Protein AF-A0A0M3IRV5-F1 (afdb_monomer_lite)

Secondary structure (DSSP, 8-state):
--------TTPEEEEEE-----S-HHHHHHHHHHHHHHHHHTTSTTEEEEEEE--SB-SHHHHTS-HHHHHHHHHTT----PBPHHHHHHHHHHHHHS-PPTTEEEETTEEEEPPHHHH-HHHHHHHHHHHHHHHHHHHHHHHT-

Foldseek 3Di:
DDPPPDLDPQAAEAEEEAACPDPDPVSNVVSLLLLLLQLQQCVDPRYHYAYAHQYQAPDPVCVPPDPVNVVVCVVVVVPPPRDYPVLSVVLRVCRRPDDDDPQWHHYRPDTDHHDVCSNDNVNSVVSVVVVVVVVVVVVVVVVVD

InterPro domains:
  IPR036291 NAD(P)-binding domain superfamily [SSF51735] (13-113)

pLDDT: mean 74.55, std 16.39, range [26.67, 93.56]

Organism: Ascaris lumbricoides (NCBI:txid6252)

Radius of gyration: 17.68 Å; chains: 1; bounding box: 48×39×41 Å

Structure (mmCIF, N/CA/C/O backbone):
data_AF-A0A0M3IRV5-F1
#
_entry.id   AF-A0A0M3IRV5-F1
#
loop_
_atom_site.group_PDB
_atom_site.id
_atom_site.type_symbol
_atom_site.label_atom_id
_atom_site.label_alt_id
_atom_site.label_comp_id
_atom_site.label_asym_id
_atom_site.label_entity_id
_atom_site.label_seq_id
_atom_site.pdbx_PDB_ins_code
_atom_site.Cartn_x
_atom_site.Cartn_y
_atom_site.Cartn_z
_atom_site.occupancy
_atom_site.B_iso_or_equiv
_atom_site.auth_seq_id
_atom_site.auth_comp_id
_atom_site.auth_asym_id
_atom_site.auth_atom_id
_atom_site.pdbx_PDB_model_num
ATOM 1 N N . MET A 1 1 ? 14.314 -12.166 16.006 1.00 30.12 1 MET A N 1
ATOM 2 C CA . MET A 1 1 ? 12.968 -12.765 16.115 1.00 30.12 1 MET A CA 1
ATOM 3 C C . MET A 1 1 ? 12.357 -12.836 14.727 1.00 30.12 1 MET A C 1
ATOM 5 O O . MET A 1 1 ? 12.043 -11.804 14.148 1.00 30.12 1 MET A O 1
ATOM 9 N N . LEU A 1 2 ? 12.300 -14.042 14.167 1.00 26.67 2 LEU A N 1
ATOM 10 C CA . LEU A 1 2 ? 11.660 -14.340 12.890 1.00 26.67 2 LEU A CA 1
ATOM 11 C C . LEU A 1 2 ? 10.150 -14.399 13.134 1.00 26.67 2 LEU A C 1
ATOM 13 O O . LEU A 1 2 ? 9.695 -15.258 13.883 1.00 26.67 2 LEU A O 1
ATOM 17 N N . LEU A 1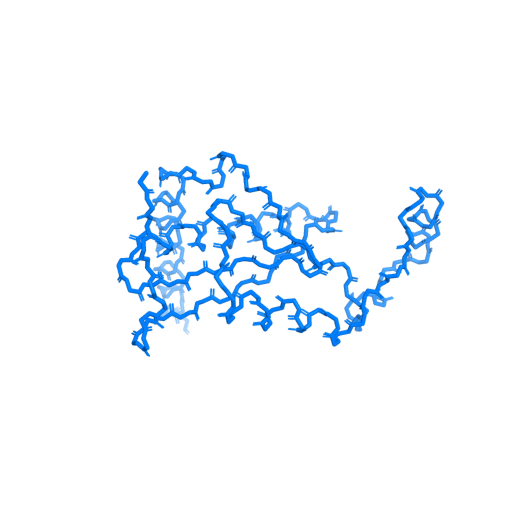 3 ? 9.378 -13.483 12.548 1.00 34.69 3 LEU A N 1
ATOM 18 C CA . LEU A 1 3 ? 7.933 -13.677 12.459 1.00 34.69 3 LEU A CA 1
ATOM 19 C C . LEU A 1 3 ? 7.683 -14.699 11.356 1.00 34.69 3 LEU A C 1
ATOM 21 O O . LEU A 1 3 ? 7.656 -14.391 10.159 1.00 34.69 3 LEU A O 1
ATOM 25 N N . ASP A 1 4 ? 7.568 -15.942 11.798 1.00 39.56 4 ASP A N 1
ATOM 26 C CA . ASP A 1 4 ? 7.104 -17.071 11.018 1.00 39.56 4 ASP A CA 1
ATOM 27 C C . ASP A 1 4 ? 5.587 -16.959 10.832 1.00 39.56 4 ASP A C 1
ATOM 29 O O . ASP A 1 4 ? 4.792 -17.667 11.433 1.00 39.56 4 ASP A O 1
ATOM 33 N N . ASN A 1 5 ? 5.165 -15.975 10.040 1.00 41.03 5 ASN A N 1
ATOM 34 C CA . ASN A 1 5 ? 3.794 -15.904 9.564 1.00 41.03 5 ASN A CA 1
ATOM 35 C C . ASN A 1 5 ? 3.776 -16.573 8.198 1.00 41.03 5 ASN A C 1
ATOM 37 O O . ASN A 1 5 ? 3.889 -15.914 7.159 1.00 41.03 5 ASN A O 1
ATOM 41 N N . GLY A 1 6 ? 3.694 -17.906 8.223 1.00 40.09 6 GLY A N 1
ATOM 42 C CA . GLY A 1 6 ? 3.169 -18.660 7.097 1.00 40.09 6 GLY A CA 1
ATOM 43 C C . GLY A 1 6 ? 1.895 -17.974 6.614 1.00 40.09 6 GLY A C 1
ATOM 44 O O . GLY A 1 6 ? 1.092 -17.500 7.422 1.00 40.09 6 GLY A O 1
ATOM 45 N N . VAL A 1 7 ? 1.762 -17.836 5.297 1.00 44.78 7 VAL A N 1
ATOM 46 C CA . VAL A 1 7 ? 0.553 -17.310 4.666 1.00 44.78 7 VAL A CA 1
ATOM 47 C C . VAL A 1 7 ? -0.591 -18.211 5.123 1.00 44.78 7 VAL A C 1
ATOM 49 O O . VAL A 1 7 ? -0.734 -19.332 4.647 1.00 44.78 7 VAL A O 1
ATOM 52 N N . SER A 1 8 ? -1.339 -17.765 6.134 1.00 40.62 8 SER A N 1
ATOM 53 C CA . SER A 1 8 ? -2.510 -18.489 6.604 1.00 40.62 8 SER A CA 1
ATOM 54 C C . SER A 1 8 ? -3.487 -18.550 5.431 1.00 40.62 8 SER A C 1
ATOM 56 O O . SER A 1 8 ? -3.804 -17.488 4.886 1.00 40.62 8 SER A O 1
ATOM 58 N N . PRO A 1 9 ? -3.989 -19.735 5.044 1.00 46.06 9 PRO A N 1
ATOM 59 C CA . PRO A 1 9 ? -4.952 -19.865 3.950 1.00 46.06 9 PRO A CA 1
ATOM 60 C C . PRO A 1 9 ? -6.270 -19.109 4.218 1.00 46.06 9 PRO A C 1
ATOM 62 O O . PRO A 1 9 ? -7.054 -18.913 3.299 1.00 46.06 9 PRO A O 1
ATOM 65 N N . ASN A 1 10 ? -6.473 -18.621 5.451 1.00 44.69 10 ASN A N 1
ATOM 66 C CA . ASN A 1 10 ? -7.634 -17.838 5.886 1.00 44.69 10 ASN A CA 1
ATOM 67 C C . ASN A 1 10 ? -7.313 -16.348 6.149 1.00 44.69 10 ASN A C 1
ATOM 69 O O . ASN A 1 10 ? -8.100 -15.657 6.796 1.00 44.69 10 ASN A O 1
ATOM 73 N N . GLY A 1 11 ? -6.140 -15.854 5.737 1.00 52.81 11 GLY A N 1
ATOM 74 C CA . GLY A 1 11 ? -5.724 -14.468 5.969 1.00 52.81 11 GLY A CA 1
ATOM 75 C C . GLY A 1 11 ? -6.176 -13.507 4.866 1.00 52.81 11 GLY A C 1
ATOM 76 O O . GLY A 1 11 ? -6.063 -13.813 3.681 1.00 52.81 11 GLY A O 1
ATOM 77 N N . VAL A 1 12 ? -6.649 -12.313 5.233 1.00 65.19 12 VAL A N 1
ATOM 78 C CA . VAL A 1 12 ? -7.032 -11.284 4.249 1.00 65.19 12 VAL A CA 1
ATOM 79 C C . VAL A 1 12 ? -5.766 -10.656 3.672 1.00 65.19 12 VAL A C 1
ATOM 81 O O . VAL A 1 12 ? -4.991 -10.051 4.416 1.00 65.19 12 VAL A O 1
ATOM 84 N N . THR A 1 13 ? -5.569 -10.774 2.353 1.00 69.19 13 THR A N 1
ATOM 85 C CA . THR A 1 13 ? -4.488 -10.074 1.644 1.00 69.19 13 THR A CA 1
ATOM 86 C C . THR A 1 13 ? -5.011 -8.792 0.999 1.00 69.19 13 THR A C 1
ATOM 88 O O . THR A 1 13 ? -5.870 -8.842 0.125 1.00 69.19 13 THR A O 1
ATOM 91 N N . ILE A 1 14 ? -4.492 -7.639 1.419 1.00 71.62 14 ILE A N 1
ATOM 92 C CA . ILE A 1 14 ? -4.877 -6.316 0.910 1.00 71.62 14 ILE A CA 1
ATOM 93 C C . ILE A 1 14 ? -3.715 -5.762 0.097 1.00 71.62 14 ILE A C 1
ATOM 95 O O . ILE A 1 14 ? -2.655 -5.492 0.651 1.00 71.62 14 ILE A O 1
ATOM 99 N N . VAL A 1 15 ? -3.899 -5.568 -1.206 1.00 64.62 15 VAL A N 1
ATOM 100 C CA . VAL A 1 15 ? -2.860 -5.004 -2.077 1.00 64.62 15 VAL A CA 1
ATOM 101 C C . VAL A 1 15 ? -3.190 -3.559 -2.406 1.00 64.62 15 VAL A C 1
ATOM 103 O O . VAL A 1 15 ? -4.298 -3.253 -2.841 1.00 64.62 15 VAL A O 1
ATOM 106 N N . THR A 1 16 ? -2.227 -2.660 -2.219 1.00 66.25 16 THR A N 1
ATOM 107 C CA . THR A 1 16 ? -2.426 -1.233 -2.463 1.00 66.25 16 THR A CA 1
ATOM 108 C C . THR A 1 16 ? -1.437 -0.673 -3.476 1.00 66.25 16 THR A C 1
ATOM 110 O O . THR A 1 16 ? -0.232 -0.849 -3.328 1.00 66.25 16 THR A O 1
ATOM 113 N N . LEU A 1 17 ? -1.942 0.058 -4.473 1.00 56.88 17 LEU A N 1
ATOM 114 C CA . LEU A 1 17 ? -1.143 0.670 -5.538 1.00 56.88 17 LEU A CA 1
ATOM 115 C C . LEU A 1 17 ? -0.744 2.115 -5.211 1.00 56.88 17 LEU A C 1
ATOM 117 O O . LEU A 1 17 ? -1.600 3.003 -5.085 1.00 56.88 17 LEU A O 1
ATOM 121 N N . THR A 1 18 ? 0.556 2.390 -5.163 1.00 59.91 18 THR A N 1
ATOM 122 C CA . THR A 1 18 ? 1.118 3.687 -4.773 1.00 59.91 18 THR A CA 1
ATOM 123 C C . THR A 1 18 ? 2.118 4.200 -5.793 1.00 59.91 18 THR A C 1
ATOM 125 O O . THR A 1 18 ? 3.275 3.846 -5.725 1.00 59.91 18 THR A O 1
ATOM 128 N N . SER A 1 19 ? 1.703 5.072 -6.715 1.00 54.72 19 SER A N 1
ATOM 129 C CA . SER A 1 19 ? 2.647 5.767 -7.603 1.00 54.72 19 SER A CA 1
ATOM 130 C C . SER A 1 19 ? 3.114 7.080 -6.968 1.00 54.72 19 SER A C 1
ATOM 132 O O . SER A 1 19 ? 2.300 7.973 -6.716 1.00 54.72 19 SER A O 1
ATOM 134 N N . ILE A 1 20 ? 4.415 7.213 -6.702 1.00 51.78 20 ILE A N 1
ATOM 135 C CA . ILE A 1 20 ? 4.998 8.412 -6.062 1.00 51.78 20 ILE A CA 1
ATOM 136 C C . ILE A 1 20 ? 5.337 9.516 -7.092 1.00 51.78 20 ILE A C 1
ATOM 138 O O . ILE A 1 20 ? 5.611 10.655 -6.730 1.00 51.78 20 ILE A O 1
ATOM 142 N N . LE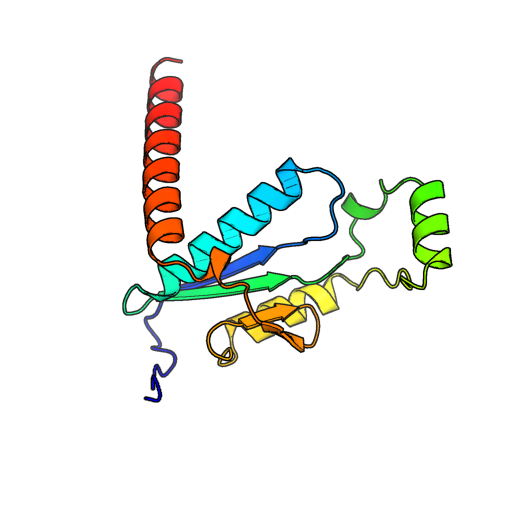U A 1 21 ? 5.233 9.235 -8.396 1.00 46.00 21 LEU A N 1
ATOM 143 C CA . LEU A 1 21 ? 5.708 10.113 -9.481 1.00 46.00 21 LEU A CA 1
ATOM 144 C C . LEU A 1 21 ? 4.786 11.293 -9.854 1.00 46.00 21 LEU A C 1
ATOM 146 O O . LEU A 1 21 ? 4.967 11.907 -10.905 1.00 46.00 21 LEU A O 1
ATOM 150 N N . SER A 1 22 ? 3.808 11.652 -9.022 1.00 50.12 22 SER A N 1
ATOM 151 C CA . SER A 1 22 ? 2.934 12.794 -9.316 1.00 50.12 22 SER A CA 1
ATOM 152 C C . SER A 1 22 ? 3.467 14.081 -8.699 1.00 50.12 22 SER A C 1
ATOM 154 O O . SER A 1 22 ? 3.662 14.163 -7.490 1.00 50.12 22 SER A O 1
ATOM 156 N N . SER A 1 23 ? 3.616 15.126 -9.517 1.00 51.19 23 SER A N 1
ATOM 157 C CA . SER A 1 23 ? 3.941 16.487 -9.064 1.00 51.19 23 SER A CA 1
ATOM 158 C C . SER A 1 23 ? 2.794 17.165 -8.301 1.00 51.19 23 SER A C 1
ATOM 160 O O . SER A 1 23 ? 2.942 18.301 -7.852 1.00 51.19 23 SER A O 1
ATOM 162 N N . LYS A 1 24 ? 1.634 16.505 -8.167 1.00 60.47 24 LYS A N 1
ATOM 163 C CA . LYS A 1 24 ? 0.486 17.014 -7.412 1.00 60.47 24 LYS A CA 1
ATOM 164 C C . LYS A 1 24 ? 0.588 16.559 -5.958 1.00 60.47 24 LYS A C 1
ATOM 166 O O . LYS A 1 24 ? 0.501 15.366 -5.665 1.00 60.47 24 LYS A O 1
ATOM 171 N N . GLN A 1 25 ? 0.729 17.524 -5.052 1.00 63.88 25 GLN A N 1
ATOM 172 C CA . GLN A 1 25 ? 0.912 17.307 -3.613 1.00 63.88 25 GLN A CA 1
ATOM 173 C C . GLN A 1 25 ? -0.161 16.389 -3.000 1.00 63.88 25 GLN A C 1
ATOM 175 O O . GLN A 1 25 ? 0.157 15.526 -2.182 1.00 63.88 25 GLN A O 1
ATOM 180 N N . ASP A 1 26 ? -1.412 16.500 -3.449 1.00 66.25 26 ASP A N 1
ATOM 181 C CA . ASP A 1 26 ? -2.515 15.674 -2.940 1.00 66.25 26 ASP A CA 1
ATOM 182 C C . ASP A 1 26 ? -2.450 14.223 -3.424 1.00 66.25 26 ASP A C 1
ATOM 184 O O . ASP A 1 26 ? -2.771 13.297 -2.676 1.00 66.25 26 ASP A O 1
ATOM 188 N N . HIS A 1 27 ? -1.936 13.991 -4.636 1.00 66.31 27 HIS A N 1
ATOM 189 C CA . HIS A 1 27 ? -1.698 12.635 -5.118 1.00 66.31 27 HIS A CA 1
ATOM 190 C C . HIS A 1 27 ? -0.631 11.948 -4.261 1.00 66.31 27 HIS A C 1
ATOM 192 O O . HIS A 1 27 ? -0.853 10.832 -3.794 1.00 66.31 27 HIS A O 1
ATOM 198 N N . PHE A 1 28 ? 0.480 12.634 -3.969 1.00 71.38 28 PHE A N 1
ATOM 199 C CA . PHE A 1 28 ? 1.515 12.118 -3.069 1.00 71.38 28 PHE A CA 1
ATOM 200 C C . PHE A 1 28 ? 0.957 11.793 -1.672 1.00 71.38 28 PHE A C 1
ATOM 202 O O . PHE A 1 28 ? 1.174 10.692 -1.164 1.00 71.38 28 PHE A O 1
ATOM 209 N N . ARG A 1 29 ? 0.174 12.707 -1.079 1.00 78.19 29 ARG A N 1
ATOM 210 C CA . ARG A 1 29 ? -0.454 12.510 0.242 1.00 78.19 29 ARG A CA 1
ATOM 211 C C . ARG A 1 29 ? -1.378 11.293 0.274 1.00 78.19 29 ARG A C 1
ATOM 213 O O . ARG A 1 29 ? -1.290 10.500 1.208 1.00 78.19 29 ARG A O 1
ATOM 220 N N . SER A 1 30 ? -2.213 11.108 -0.751 1.00 78.56 30 SER A N 1
ATOM 221 C CA . SER A 1 30 ? -3.116 9.950 -0.825 1.00 78.56 30 SER A CA 1
ATOM 222 C C . SER A 1 30 ? -2.354 8.618 -0.877 1.00 78.56 30 SER A C 1
ATOM 224 O O . SER A 1 30 ? -2.702 7.676 -0.168 1.00 78.56 30 SER A O 1
ATOM 226 N N . LYS A 1 31 ? -1.258 8.542 -1.648 1.00 82.31 31 LYS A N 1
ATOM 227 C CA . LYS A 1 31 ? -0.433 7.327 -1.751 1.00 82.31 31 LYS A CA 1
ATOM 228 C C . LYS A 1 31 ? 0.369 7.051 -0.478 1.00 82.31 31 LYS A C 1
ATOM 230 O O . LYS A 1 31 ? 0.512 5.892 -0.080 1.00 82.31 31 LYS A O 1
ATOM 235 N N . LEU A 1 32 ? 0.842 8.103 0.188 1.00 84.12 32 LEU A N 1
ATOM 236 C CA . LEU A 1 32 ? 1.479 8.003 1.499 1.00 84.12 32 LEU A CA 1
ATOM 237 C C . LEU A 1 32 ? 0.506 7.438 2.545 1.00 84.12 32 LEU A C 1
ATOM 239 O O . LEU A 1 32 ? 0.846 6.469 3.223 1.00 84.12 32 LEU A O 1
ATOM 243 N N . ALA A 1 33 ? -0.713 7.983 2.621 1.00 87.06 33 ALA A N 1
ATOM 244 C CA . ALA A 1 33 ? -1.753 7.514 3.538 1.00 87.06 33 ALA A CA 1
ATOM 245 C C . ALA A 1 33 ? -2.101 6.037 3.303 1.00 87.06 33 ALA A C 1
ATOM 247 O O . ALA A 1 33 ? -2.155 5.254 4.246 1.00 87.06 33 ALA A O 1
ATOM 248 N N . ILE A 1 34 ? -2.245 5.626 2.042 1.00 87.44 34 ILE A N 1
ATOM 249 C CA . ILE A 1 34 ? -2.493 4.226 1.674 1.00 87.44 34 ILE A CA 1
ATOM 250 C C . ILE A 1 34 ? -1.356 3.306 2.153 1.00 87.44 34 ILE A C 1
ATOM 252 O O . ILE A 1 34 ? -1.615 2.252 2.733 1.00 87.44 34 ILE A O 1
ATOM 256 N N . THR A 1 35 ? -0.096 3.713 1.970 1.00 87.88 35 THR A N 1
ATOM 257 C CA . THR A 1 35 ? 1.059 2.916 2.425 1.00 87.88 35 THR A CA 1
ATOM 258 C C . THR A 1 35 ? 1.088 2.793 3.949 1.00 87.88 35 THR A C 1
ATOM 260 O O . THR A 1 35 ? 1.343 1.714 4.485 1.00 87.88 35 THR A O 1
ATOM 263 N N . MET A 1 36 ? 0.805 3.888 4.659 1.00 89.50 36 MET A N 1
ATOM 264 C CA . MET A 1 36 ? 0.708 3.901 6.121 1.00 89.50 36 MET A CA 1
ATOM 265 C C . MET A 1 36 ? -0.425 3.007 6.625 1.00 89.50 36 MET A C 1
ATOM 267 O O . MET A 1 36 ? -0.231 2.260 7.582 1.00 89.50 36 MET A O 1
ATOM 271 N N . LEU A 1 37 ? -1.579 3.033 5.954 1.00 89.19 37 LEU A N 1
ATOM 272 C CA . LEU A 1 37 ? -2.705 2.160 6.263 1.00 89.19 37 LEU A CA 1
ATOM 273 C C . LEU A 1 37 ? -2.334 0.686 6.065 1.00 89.19 37 LEU A C 1
ATOM 275 O O . LEU A 1 37 ? -2.597 -0.122 6.950 1.00 89.19 37 LEU A O 1
ATOM 279 N N . ALA A 1 38 ? -1.656 0.333 4.970 1.00 88.38 38 ALA A N 1
ATOM 280 C CA . ALA A 1 38 ? -1.168 -1.030 4.760 1.00 88.38 38 ALA A CA 1
ATOM 281 C C . ALA A 1 38 ? -0.203 -1.470 5.881 1.00 88.38 38 ALA A C 1
ATOM 283 O O . ALA A 1 38 ? -0.317 -2.569 6.422 1.00 88.38 38 ALA A O 1
ATOM 284 N N . CYS A 1 39 ? 0.711 -0.594 6.307 1.00 87.81 39 CYS A N 1
ATOM 285 C CA . CYS A 1 39 ? 1.607 -0.885 7.431 1.00 87.81 39 CYS A CA 1
ATOM 286 C C . CYS A 1 39 ? 0.852 -1.079 8.749 1.00 87.81 39 CYS A C 1
ATOM 288 O O . CYS A 1 39 ? 1.233 -1.925 9.558 1.00 87.81 39 CYS A O 1
ATOM 290 N N . HIS A 1 40 ? -0.213 -0.309 8.965 1.00 89.12 40 HIS A N 1
ATOM 291 C CA . HIS A 1 40 ? -1.063 -0.426 10.143 1.00 89.12 40 HIS A CA 1
ATOM 292 C C . HIS A 1 40 ? -1.857 -1.737 10.153 1.00 89.12 40 HIS A C 1
ATOM 294 O O . HIS A 1 40 ? -1.830 -2.459 11.147 1.00 89.12 40 HIS A O 1
ATOM 300 N N . LEU A 1 41 ? -2.475 -2.096 9.025 1.00 87.94 41 LEU A N 1
ATOM 301 C CA . LEU A 1 41 ? -3.251 -3.330 8.864 1.00 87.94 41 LEU A CA 1
ATOM 302 C C . LEU A 1 41 ? -2.398 -4.591 9.037 1.00 87.94 41 LEU A C 1
ATOM 304 O O . LEU A 1 41 ? -2.864 -5.555 9.632 1.00 87.94 41 LEU A O 1
ATOM 308 N N . ASN A 1 42 ? -1.130 -4.567 8.616 1.00 87.25 42 ASN A N 1
ATOM 309 C CA . ASN A 1 42 ? -0.177 -5.663 8.847 1.00 87.25 42 ASN A CA 1
ATOM 310 C C . ASN A 1 42 ? 0.077 -5.996 10.323 1.00 87.25 42 ASN A C 1
ATOM 312 O O . ASN A 1 42 ? 0.671 -7.031 10.623 1.00 87.25 42 ASN A O 1
ATOM 316 N N . ARG A 1 43 ? -0.311 -5.119 11.256 1.00 85.88 43 ARG A N 1
ATOM 317 C CA . ARG A 1 43 ? -0.207 -5.399 12.694 1.00 85.88 43 ARG A CA 1
ATOM 318 C C . ARG A 1 43 ? -1.378 -6.226 13.216 1.00 85.88 43 ARG A C 1
ATOM 320 O O . ARG A 1 43 ? -1.291 -6.764 14.316 1.00 85.88 43 ARG A O 1
ATOM 327 N N . ILE A 1 44 ? -2.465 -6.323 12.453 1.00 87.00 44 ILE A N 1
ATOM 328 C CA . ILE A 1 44 ? -3.646 -7.095 12.823 1.00 87.00 44 ILE A CA 1
ATOM 329 C C . ILE A 1 44 ? -3.367 -8.569 12.525 1.00 87.00 44 ILE A C 1
ATOM 331 O O . ILE A 1 44 ? -3.016 -8.946 11.406 1.00 87.00 44 ILE A O 1
ATOM 335 N N . LYS A 1 45 ? -3.530 -9.425 13.538 1.00 83.81 45 LYS A N 1
ATOM 336 C CA . LYS A 1 45 ? -3.330 -10.871 13.394 1.00 83.81 45 LYS A CA 1
ATOM 337 C C . LYS A 1 45 ? -4.247 -11.421 12.295 1.00 83.81 45 LYS A C 1
ATOM 339 O O . LYS A 1 45 ? -5.452 -11.208 12.331 1.00 83.81 45 LYS A O 1
ATOM 344 N N . GLY A 1 46 ? -3.668 -12.159 11.348 1.00 82.50 46 GLY A N 1
ATOM 345 C CA . GLY A 1 46 ? -4.404 -12.746 10.223 1.00 82.50 46 GLY A CA 1
ATOM 346 C C . GLY A 1 46 ? -4.638 -11.797 9.042 1.00 82.50 46 GLY A C 1
ATOM 347 O O . GLY A 1 46 ? -5.240 -12.215 8.058 1.00 82.50 46 GLY A O 1
ATOM 348 N N . VAL A 1 47 ? -4.144 -10.556 9.095 1.00 85.00 47 VAL A N 1
ATOM 349 C CA . VAL A 1 47 ? -4.185 -9.621 7.965 1.00 85.00 47 VAL A CA 1
ATOM 350 C C . VAL A 1 47 ? -2.788 -9.454 7.388 1.00 85.00 47 VAL A C 1
ATOM 352 O O . VAL A 1 47 ? -1.809 -9.269 8.111 1.00 85.00 47 VAL A O 1
ATOM 355 N N . ARG A 1 48 ? -2.708 -9.486 6.060 1.00 86.38 48 ARG A N 1
ATOM 356 C CA . ARG A 1 48 ? -1.509 -9.157 5.303 1.00 86.38 48 ARG A CA 1
ATOM 357 C C . ARG A 1 48 ? -1.842 -8.040 4.326 1.00 86.38 48 ARG A C 1
ATOM 359 O O . ARG A 1 48 ? -2.526 -8.253 3.339 1.00 86.38 48 ARG A O 1
AT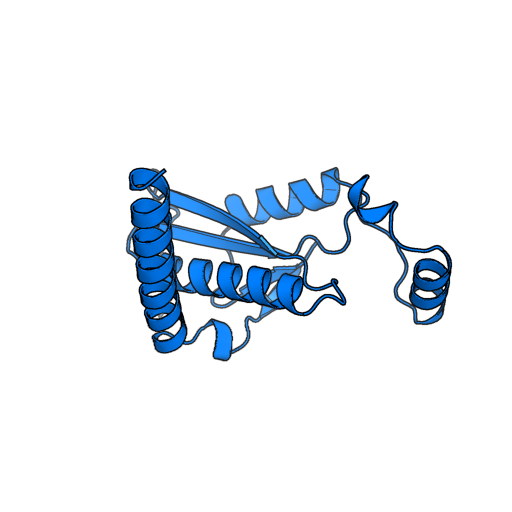OM 366 N N . ALA A 1 49 ? -1.330 -6.848 4.554 1.00 87.19 49 ALA A N 1
ATOM 367 C CA . ALA A 1 49 ? -1.450 -5.740 3.624 1.00 87.19 49 ALA A CA 1
ATOM 368 C C . ALA A 1 49 ? -0.103 -5.453 2.947 1.00 87.19 49 ALA A C 1
ATOM 370 O O . ALA A 1 49 ? 0.936 -5.362 3.590 1.00 87.19 49 ALA A O 1
ATOM 371 N N . VAL A 1 50 ? -0.086 -5.303 1.632 1.00 86.50 50 VAL A N 1
ATOM 372 C CA . VAL A 1 50 ? 1.131 -5.071 0.851 1.00 86.50 50 VAL A CA 1
ATOM 373 C C . VAL A 1 50 ? 0.964 -3.820 0.006 1.00 86.50 50 VAL A C 1
ATOM 375 O O . VAL A 1 50 ? -0.070 -3.610 -0.622 1.00 86.50 50 VAL A O 1
ATOM 378 N N . SER A 1 51 ? 1.994 -2.976 0.001 1.00 86.31 51 SER A N 1
ATOM 379 C CA . SER A 1 51 ? 2.035 -1.779 -0.834 1.00 86.31 51 SER A CA 1
ATOM 380 C C . SER A 1 51 ? 2.968 -1.987 -2.020 1.00 86.31 51 SER A C 1
ATOM 382 O O . SER A 1 51 ? 4.079 -2.510 -1.869 1.00 86.31 51 SER A O 1
ATOM 384 N N . VAL A 1 52 ? 2.496 -1.577 -3.194 1.00 87.69 52 VAL A N 1
ATOM 385 C CA . VAL A 1 52 ? 3.157 -1.747 -4.483 1.00 87.69 52 VAL A CA 1
ATOM 386 C C . VAL A 1 52 ? 3.208 -0.399 -5.187 1.00 87.69 52 VAL A C 1
ATOM 388 O O . VAL A 1 52 ? 2.177 0.160 -5.554 1.00 87.69 52 VAL A O 1
ATOM 391 N N . ASP A 1 53 ? 4.412 0.106 -5.424 1.00 86.50 53 ASP A N 1
ATOM 392 C CA . ASP A 1 53 ? 4.677 1.140 -6.415 1.00 86.50 53 ASP A CA 1
ATOM 393 C C . ASP A 1 53 ? 5.080 0.456 -7.724 1.00 86.50 53 ASP A C 1
ATOM 395 O O . ASP A 1 53 ? 6.215 -0.010 -7.838 1.00 86.50 53 ASP A O 1
ATOM 399 N N . PRO A 1 54 ? 4.180 0.336 -8.715 1.00 77.88 54 PRO A N 1
ATOM 400 C CA . PRO A 1 54 ? 4.544 -0.250 -10.000 1.00 77.88 54 PRO A CA 1
ATOM 401 C C . PRO A 1 54 ? 5.478 0.668 -10.807 1.00 77.88 54 PRO A C 1
ATOM 403 O O . PRO A 1 54 ? 6.078 0.222 -11.775 1.00 77.88 54 PRO A O 1
ATOM 406 N N . GLY A 1 55 ? 5.643 1.938 -10.428 1.00 74.12 55 GLY A N 1
ATOM 407 C CA . GLY A 1 55 ? 6.323 2.945 -11.234 1.00 74.12 55 GLY A CA 1
ATOM 408 C C . GLY A 1 55 ? 5.373 3.662 -12.197 1.00 74.12 55 GLY A C 1
ATOM 409 O O . GLY A 1 55 ? 4.156 3.707 -11.999 1.00 74.12 55 GLY A O 1
ATOM 410 N N . ALA A 1 56 ? 5.932 4.293 -13.230 1.00 73.75 56 ALA A N 1
ATOM 411 C CA . ALA A 1 56 ? 5.147 4.991 -14.246 1.00 73.75 56 ALA A CA 1
ATOM 412 C C . ALA A 1 56 ? 4.646 3.991 -15.296 1.00 73.75 56 ALA A C 1
ATOM 414 O O . ALA A 1 56 ? 5.430 3.520 -16.113 1.00 73.75 56 ALA A O 1
ATOM 415 N N . VAL A 1 57 ? 3.354 3.669 -15.265 1.00 72.25 57 VAL A N 1
ATOM 416 C CA . VAL A 1 57 ? 2.731 2.675 -16.155 1.00 72.25 57 VAL A CA 1
ATOM 417 C C . VAL A 1 57 ? 2.164 3.347 -17.400 1.00 72.25 57 VAL A C 1
ATOM 419 O O . VAL A 1 57 ? 1.480 4.364 -17.284 1.00 72.25 57 VAL A O 1
ATOM 422 N N . ASN A 1 58 ? 2.403 2.766 -18.576 1.00 66.00 58 ASN A N 1
ATOM 423 C CA . ASN A 1 58 ? 1.837 3.209 -19.844 1.00 66.00 58 ASN A CA 1
ATOM 424 C C . ASN A 1 58 ? 0.334 2.919 -19.867 1.00 66.00 58 ASN A C 1
ATOM 426 O O . ASN A 1 58 ? -0.112 1.839 -20.241 1.00 66.00 58 ASN A O 1
ATOM 430 N N . THR A 1 59 ? -0.442 3.887 -19.403 1.00 62.91 59 THR A N 1
ATOM 431 C CA . THR A 1 59 ? -1.907 3.849 -19.399 1.00 62.91 59 THR A CA 1
ATOM 432 C C . THR A 1 59 ? -2.437 5.092 -20.098 1.00 62.91 59 THR A C 1
ATOM 434 O O . THR A 1 59 ? -1.742 6.110 -20.170 1.00 62.91 59 THR A O 1
ATOM 437 N N . SER A 1 60 ? -3.692 5.071 -20.539 1.00 58.69 60 SER A N 1
ATOM 438 C CA . SER A 1 60 ? -4.373 6.244 -21.111 1.00 58.69 60 SER A CA 1
ATOM 439 C C . SER A 1 60 ? -4.365 7.456 -20.156 1.00 58.69 60 SER A C 1
ATOM 441 O O . SER A 1 60 ? -4.374 8.605 -20.587 1.00 58.69 60 SER A O 1
ATOM 443 N N . MET A 1 61 ? -4.221 7.232 -18.841 1.00 57.19 61 MET A N 1
ATOM 444 C CA . MET A 1 61 ? -4.011 8.293 -17.843 1.00 57.19 61 MET A CA 1
ATOM 445 C C . MET A 1 61 ? -2.631 8.972 -17.913 1.00 57.19 61 MET A C 1
ATOM 447 O O . MET A 1 61 ? -2.471 10.094 -17.437 1.00 57.19 61 MET A O 1
ATOM 451 N N . THR A 1 62 ? -1.619 8.313 -18.478 1.00 54.16 62 THR A N 1
ATOM 452 C CA . THR A 1 62 ? -0.278 8.889 -18.699 1.00 54.16 62 THR A CA 1
ATOM 453 C C . THR A 1 62 ? -0.128 9.557 -20.065 1.00 54.16 62 THR A C 1
ATOM 455 O O . THR A 1 62 ? 0.802 10.343 -20.270 1.00 54.16 62 THR A O 1
ATOM 458 N N . GLU A 1 63 ? -1.071 9.339 -20.985 1.00 54.47 63 GLU A N 1
ATOM 459 C CA . GLU A 1 63 ? -1.100 10.025 -22.282 1.00 54.47 63 GLU A CA 1
ATOM 460 C C . GLU A 1 63 ? -1.334 11.535 -22.137 1.00 54.47 63 GLU A C 1
ATOM 462 O O . GLU A 1 63 ? -0.839 12.319 -22.948 1.00 54.47 63 GLU A O 1
ATOM 467 N N . THR A 1 64 ? -1.965 11.973 -21.046 1.00 53.94 64 THR A N 1
ATOM 468 C CA . THR A 1 64 ? -2.177 13.393 -20.716 1.00 53.94 64 THR A CA 1
ATOM 469 C C . THR A 1 64 ? -0.926 14.105 -20.188 1.00 53.94 64 THR A C 1
ATOM 471 O O . THR A 1 64 ? -0.955 15.318 -19.963 1.00 53.94 64 THR A O 1
ATOM 474 N N . ILE A 1 65 ? 0.206 13.407 -20.016 1.00 57.94 65 ILE A N 1
ATOM 475 C CA . ILE A 1 65 ? 1.474 14.054 -19.655 1.00 57.94 65 ILE A CA 1
ATOM 476 C C . ILE A 1 65 ? 1.935 14.926 -20.825 1.00 57.94 65 ILE A C 1
ATOM 478 O O . ILE A 1 65 ? 2.283 14.418 -21.898 1.00 57.94 65 ILE A O 1
ATOM 482 N N . ALA A 1 66 ? 1.987 16.238 -20.579 1.00 59.12 66 ALA A N 1
ATOM 483 C CA . ALA A 1 66 ? 2.364 17.245 -21.561 1.00 59.12 66 ALA A CA 1
ATOM 484 C C . ALA A 1 66 ? 3.698 16.897 -22.267 1.00 59.12 66 ALA A C 1
ATOM 486 O O . ALA A 1 66 ? 4.672 16.522 -21.601 1.00 59.12 66 ALA A O 1
ATOM 487 N N . PRO A 1 67 ? 3.809 17.089 -23.598 1.00 63.34 67 PRO A N 1
ATOM 488 C CA . PRO A 1 67 ? 5.002 16.730 -24.374 1.00 63.34 67 PRO A CA 1
ATOM 489 C C . PRO A 1 67 ? 6.308 17.342 -23.842 1.00 63.34 67 PRO A C 1
ATOM 491 O O . PRO A 1 67 ? 7.364 16.706 -23.875 1.00 63.34 67 PRO A O 1
ATOM 494 N N . ARG A 1 68 ? 6.240 18.565 -23.292 1.00 61.75 68 ARG A N 1
ATOM 495 C CA . ARG A 1 68 ? 7.388 19.255 -22.673 1.00 61.75 68 ARG A CA 1
ATOM 496 C C . ARG A 1 68 ? 7.921 18.515 -21.445 1.00 61.75 68 ARG A C 1
ATOM 498 O O . ARG A 1 68 ? 9.135 18.398 -21.294 1.00 61.75 68 ARG A O 1
ATOM 505 N N . VAL A 1 69 ? 7.031 17.967 -20.618 1.00 61.75 69 VAL A N 1
ATOM 506 C CA . VAL A 1 69 ? 7.395 17.195 -19.422 1.00 61.75 69 VAL A CA 1
ATOM 507 C C . VAL A 1 69 ? 8.030 15.869 -19.832 1.00 61.75 69 VAL A C 1
ATOM 509 O O . VAL A 1 69 ? 9.088 15.525 -19.315 1.00 61.75 69 VAL A O 1
ATOM 512 N N . ARG A 1 70 ? 7.490 15.179 -20.849 1.00 62.59 70 ARG A N 1
ATOM 513 C CA . ARG A 1 70 ? 8.124 13.961 -21.398 1.00 62.59 70 ARG A CA 1
ATOM 514 C C . ARG A 1 70 ? 9.545 14.224 -21.905 1.00 62.59 70 ARG A C 1
ATOM 516 O O . ARG A 1 70 ? 10.444 13.427 -21.649 1.00 62.59 70 ARG A O 1
ATOM 523 N N . LYS A 1 71 ? 9.765 15.344 -22.605 1.00 63.31 71 LYS A N 1
ATOM 524 C CA . LYS A 1 71 ? 11.090 15.733 -23.119 1.00 63.31 71 LYS A CA 1
ATOM 525 C C . LYS A 1 71 ? 12.075 16.054 -21.990 1.00 63.31 71 LYS A C 1
ATOM 527 O O . LYS A 1 71 ? 13.241 15.679 -22.090 1.00 63.31 71 LYS A O 1
ATOM 532 N N . LEU A 1 72 ? 11.611 16.713 -20.925 1.00 63.00 72 LEU A N 1
ATOM 533 C CA . LEU A 1 72 ? 12.428 17.009 -19.747 1.00 63.00 72 LEU A CA 1
ATOM 534 C C . LEU A 1 72 ? 12.813 15.728 -18.996 1.00 63.00 72 LEU A C 1
ATOM 536 O O 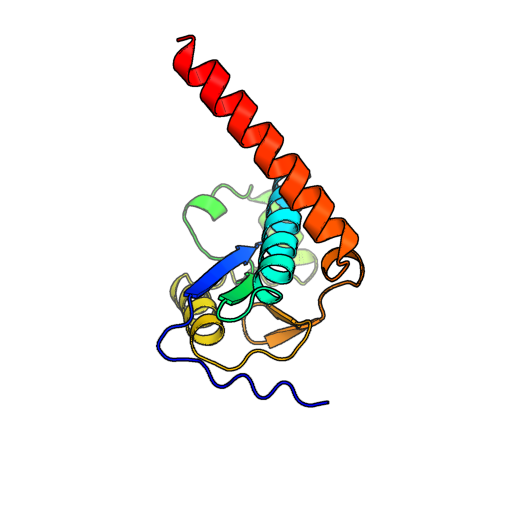. LEU A 1 72 ? 13.993 15.537 -18.725 1.00 63.00 72 LEU A O 1
ATOM 540 N N . LEU A 1 73 ? 11.854 14.826 -18.756 1.00 59.59 73 LEU A N 1
ATOM 541 C CA . LEU A 1 73 ? 12.087 13.527 -18.109 1.00 59.59 73 LEU A CA 1
ATOM 542 C C . LEU A 1 73 ? 13.124 12.692 -18.874 1.00 59.59 73 LEU A C 1
ATOM 544 O O . LEU A 1 73 ? 14.081 12.202 -18.278 1.00 59.59 73 LEU A O 1
ATOM 548 N N . ARG A 1 74 ? 13.013 12.634 -20.210 1.00 62.28 74 ARG A N 1
ATOM 549 C CA . ARG A 1 74 ? 14.016 11.976 -21.066 1.00 62.28 74 ARG A CA 1
ATOM 550 C C . ARG A 1 74 ? 15.408 12.604 -20.949 1.00 62.28 74 ARG A C 1
ATOM 552 O O . ARG A 1 74 ? 16.394 11.875 -20.972 1.00 62.28 74 ARG A O 1
ATOM 559 N N . LYS A 1 75 ? 15.498 13.935 -20.831 1.00 63.88 75 LYS A N 1
ATOM 560 C CA . LYS A 1 75 ? 16.775 14.661 -20.710 1.00 63.88 75 LYS A CA 1
ATOM 561 C C . LYS A 1 75 ? 17.496 14.402 -19.386 1.00 63.88 75 LYS A C 1
ATOM 563 O O . LYS A 1 75 ? 18.718 14.357 -19.387 1.00 63.88 75 LYS A O 1
ATOM 568 N N . ILE A 1 76 ? 16.770 14.217 -18.285 1.00 58.34 76 ILE A N 1
ATOM 569 C CA . ILE A 1 76 ? 17.359 13.982 -16.952 1.00 58.34 76 ILE A CA 1
ATOM 570 C C . ILE A 1 76 ? 17.652 12.500 -16.667 1.00 58.34 76 ILE A C 1
ATOM 572 O O . ILE A 1 76 ? 17.768 12.098 -15.515 1.00 58.34 76 ILE A O 1
ATOM 576 N N . GLY A 1 77 ? 17.743 11.662 -17.705 1.00 48.44 77 GLY A N 1
ATOM 577 C CA . GLY A 1 77 ? 18.084 10.244 -17.559 1.00 48.44 77 GLY A CA 1
ATOM 578 C C . GLY A 1 77 ? 16.969 9.380 -16.963 1.00 48.44 77 GLY A C 1
ATOM 579 O O . GLY A 1 77 ? 17.150 8.170 -16.821 1.00 48.44 77 GLY A O 1
ATOM 580 N N . ILE A 1 78 ? 15.792 9.955 -16.687 1.00 53.97 78 ILE A N 1
ATOM 581 C CA . ILE A 1 78 ? 14.574 9.190 -16.429 1.00 53.97 78 ILE A CA 1
ATOM 582 C C . ILE A 1 78 ? 14.134 8.659 -17.791 1.00 53.97 78 ILE A C 1
ATOM 584 O O . ILE A 1 78 ? 13.331 9.274 -18.499 1.00 53.97 78 ILE A O 1
ATOM 588 N N . LYS A 1 79 ? 14.735 7.534 -18.208 1.00 50.00 79 LYS A N 1
ATOM 589 C CA . LYS A 1 79 ? 14.269 6.768 -19.363 1.00 50.00 79 LYS A CA 1
ATOM 590 C C . LYS A 1 79 ? 12.771 6.578 -19.167 1.00 50.00 79 LYS A C 1
ATOM 592 O O . LYS A 1 79 ? 12.337 5.873 -18.266 1.00 50.00 79 LYS A O 1
ATOM 597 N N . SER A 1 80 ? 11.988 7.248 -20.003 1.00 52.28 80 SER A N 1
ATOM 598 C CA . SER A 1 80 ? 10.546 7.085 -20.088 1.00 52.28 80 SER A CA 1
ATOM 599 C C . SER A 1 80 ? 10.226 5.721 -20.707 1.00 52.28 80 SER A C 1
ATOM 601 O O . SER A 1 80 ? 9.570 5.666 -21.746 1.00 52.28 80 SER A O 1
ATOM 603 N N . SER A 1 81 ? 10.720 4.623 -20.141 1.00 54.53 81 SER A N 1
ATOM 604 C CA . SER A 1 81 ? 10.021 3.358 -20.291 1.00 54.53 81 SER A CA 1
ATOM 605 C C . SER A 1 81 ? 8.881 3.449 -19.295 1.00 54.53 81 SER A C 1
ATOM 607 O O . SER A 1 81 ? 9.014 3.045 -18.141 1.00 54.53 81 SER A O 1
ATOM 609 N N . LEU A 1 82 ? 7.797 4.103 -19.723 1.00 62.97 82 LEU A N 1
ATOM 610 C CA . LEU A 1 82 ? 6.512 3.787 -19.132 1.00 62.97 82 LEU A CA 1
ATOM 611 C C . LEU A 1 82 ? 6.422 2.260 -19.192 1.00 62.97 82 LEU A C 1
ATOM 613 O O . LEU A 1 82 ? 6.545 1.701 -20.282 1.00 62.97 82 LEU A O 1
ATOM 617 N N . ILE A 1 83 ? 6.358 1.603 -18.040 1.00 71.75 83 ILE A N 1
ATOM 618 C CA . ILE A 1 83 ? 6.279 0.147 -18.020 1.00 71.75 83 ILE A CA 1
ATOM 619 C C . ILE A 1 83 ? 4.923 -0.257 -18.583 1.00 71.75 83 ILE A C 1
ATOM 621 O O . ILE A 1 83 ? 3.941 0.472 -18.420 1.00 71.75 83 ILE A O 1
ATOM 625 N N . ASN A 1 84 ? 4.848 -1.387 -19.271 1.00 77.19 84 ASN A N 1
ATOM 626 C CA . ASN A 1 84 ? 3.559 -1.836 -19.783 1.00 77.19 84 ASN A CA 1
ATOM 627 C C . ASN A 1 84 ? 2.654 -2.265 -18.619 1.00 77.19 84 ASN A C 1
ATOM 629 O O . ASN A 1 84 ? 3.130 -2.602 -17.533 1.00 77.19 84 ASN A O 1
ATOM 633 N N . ALA A 1 85 ? 1.338 -2.237 -18.843 1.00 80.94 85 ALA A N 1
ATOM 634 C CA . ALA A 1 85 ? 0.359 -2.623 -17.828 1.00 80.94 85 ALA A CA 1
ATOM 635 C C . ALA A 1 85 ? 0.608 -4.042 -17.288 1.00 80.94 85 ALA A C 1
ATOM 637 O O . ALA A 1 85 ? 0.456 -4.264 -16.090 1.00 80.94 85 ALA A O 1
ATOM 638 N N . ASP A 1 86 ? 1.082 -4.954 -18.139 1.00 83.06 86 ASP A N 1
ATOM 639 C CA . ASP A 1 86 ? 1.418 -6.327 -17.758 1.00 83.06 86 ASP A CA 1
ATOM 640 C C . ASP A 1 86 ? 2.557 -6.381 -16.732 1.00 83.06 86 ASP A C 1
ATOM 642 O O . ASP A 1 86 ? 2.440 -7.062 -15.719 1.00 83.06 86 ASP A O 1
ATOM 646 N N . GLU A 1 87 ? 3.623 -5.594 -16.923 1.00 83.00 87 GLU A N 1
ATOM 647 C CA . GLU A 1 87 ? 4.737 -5.523 -15.963 1.00 83.00 87 GLU A CA 1
ATOM 648 C C . GLU A 1 87 ? 4.284 -4.931 -14.616 1.00 83.00 87 GLU A C 1
ATOM 650 O O . GLU A 1 87 ? 4.754 -5.327 -13.546 1.00 83.00 87 GLU A O 1
ATOM 655 N N . ALA A 1 88 ? 3.348 -3.977 -14.650 1.00 83.62 88 ALA A N 1
ATOM 656 C CA . ALA A 1 88 ? 2.760 -3.404 -13.444 1.00 83.62 88 ALA A CA 1
ATOM 657 C C . ALA A 1 88 ? 1.876 -4.422 -12.708 1.00 83.62 88 ALA A C 1
ATOM 659 O O . ALA A 1 88 ? 1.940 -4.521 -11.481 1.00 83.62 88 ALA A O 1
ATOM 660 N N . ALA A 1 89 ? 1.071 -5.184 -13.452 1.00 85.81 89 ALA A N 1
ATOM 661 C CA . ALA A 1 89 ? 0.218 -6.238 -12.918 1.00 85.81 89 ALA A CA 1
ATOM 662 C C . ALA A 1 89 ? 1.051 -7.381 -12.322 1.00 85.81 89 ALA A C 1
ATOM 664 O O . ALA A 1 89 ? 0.756 -7.848 -11.224 1.00 85.81 89 ALA A O 1
ATOM 665 N N . GLU A 1 90 ? 2.142 -7.771 -12.978 1.00 88.50 90 GLU A N 1
ATOM 666 C CA . GLU A 1 90 ? 3.073 -8.773 -12.464 1.00 88.50 90 GLU A CA 1
ATOM 667 C C . GLU A 1 90 ? 3.643 -8.358 -11.098 1.00 88.50 90 GLU A C 1
ATOM 669 O O . GLU A 1 90 ? 3.647 -9.152 -10.157 1.00 88.50 90 GLU A O 1
ATOM 674 N N . ALA A 1 91 ? 4.040 -7.091 -10.930 1.00 87.19 91 ALA A N 1
ATOM 675 C CA . ALA A 1 91 ? 4.525 -6.591 -9.641 1.00 87.19 91 ALA A CA 1
ATOM 676 C C . ALA A 1 91 ? 3.472 -6.701 -8.520 1.00 87.19 91 ALA A C 1
ATOM 678 O O . ALA A 1 91 ? 3.826 -6.979 -7.371 1.00 87.19 91 ALA A O 1
ATOM 679 N N . VAL A 1 92 ? 2.190 -6.511 -8.849 1.00 87.38 92 VAL A N 1
ATOM 680 C CA . VAL A 1 92 ? 1.058 -6.686 -7.923 1.00 87.38 92 VAL A CA 1
ATOM 681 C C . VAL A 1 92 ? 0.881 -8.155 -7.555 1.00 87.38 92 VAL A C 1
ATOM 683 O O . VAL A 1 92 ? 0.784 -8.473 -6.370 1.00 87.38 92 VAL A O 1
ATOM 686 N N . VAL A 1 93 ? 0.881 -9.048 -8.546 1.00 88.75 93 VAL A N 1
ATOM 687 C CA . VAL A 1 93 ? 0.725 -10.498 -8.348 1.00 88.75 93 VAL A CA 1
ATOM 688 C C . VAL A 1 93 ? 1.863 -11.059 -7.498 1.00 88.75 93 VAL A C 1
ATOM 690 O O . VAL A 1 93 ? 1.609 -11.803 -6.550 1.00 88.75 93 VAL A O 1
ATOM 693 N N . ILE A 1 94 ? 3.102 -10.657 -7.777 1.00 87.56 94 ILE A N 1
ATOM 694 C CA . ILE A 1 94 ? 4.282 -11.024 -6.985 1.00 87.56 94 ILE A CA 1
ATOM 695 C C . ILE A 1 94 ? 4.109 -10.562 -5.537 1.00 87.56 94 ILE A C 1
ATOM 697 O O . ILE A 1 94 ? 4.220 -11.361 -4.610 1.00 87.56 94 ILE A O 1
ATOM 701 N N . ALA A 1 95 ? 3.773 -9.287 -5.325 1.00 86.38 95 ALA A N 1
ATOM 702 C CA . ALA A 1 95 ? 3.601 -8.748 -3.979 1.00 86.38 95 ALA A CA 1
ATOM 703 C C . ALA A 1 95 ? 2.433 -9.391 -3.217 1.00 86.38 95 ALA A C 1
ATOM 705 O O . ALA A 1 95 ? 2.472 -9.433 -1.989 1.00 86.38 95 ALA A O 1
ATOM 706 N N . ALA A 1 96 ? 1.407 -9.885 -3.915 1.00 85.69 96 ALA A N 1
ATOM 707 C CA . ALA A 1 96 ? 0.273 -10.582 -3.317 1.00 85.69 96 ALA A CA 1
ATOM 708 C C . ALA A 1 96 ? 0.620 -12.020 -2.902 1.00 85.69 96 ALA A C 1
ATOM 710 O O . ALA A 1 96 ? 0.193 -12.470 -1.840 1.00 85.69 96 ALA A O 1
ATOM 711 N N . ASN A 1 97 ? 1.417 -12.735 -3.697 1.00 85.38 97 ASN A N 1
ATOM 712 C CA . ASN A 1 97 ? 1.655 -14.168 -3.497 1.00 85.38 97 ASN A CA 1
ATOM 713 C C . ASN A 1 97 ? 2.952 -14.476 -2.739 1.00 85.38 97 ASN A C 1
ATOM 715 O O . ASN A 1 97 ? 2.990 -15.404 -1.936 1.00 85.38 97 ASN A O 1
ATOM 719 N N . GLU A 1 98 ? 4.008 -13.690 -2.932 1.00 85.06 98 GLU A N 1
ATOM 720 C CA . GLU A 1 98 ? 5.323 -13.986 -2.356 1.00 85.06 98 GLU A CA 1
ATOM 721 C C . GLU A 1 98 ? 5.507 -13.399 -0.961 1.00 85.06 98 GLU A C 1
ATOM 723 O O . GLU A 1 98 ? 4.949 -12.356 -0.633 1.00 85.06 98 GLU A O 1
ATOM 728 N N . LYS A 1 99 ? 6.353 -14.014 -0.128 1.00 80.62 99 LYS A N 1
ATOM 729 C CA . LYS A 1 99 ? 6.682 -13.464 1.193 1.00 80.62 99 LYS A CA 1
ATOM 730 C C . LYS A 1 99 ? 7.483 -12.165 1.047 1.00 80.62 99 LYS A C 1
ATOM 732 O O . LYS A 1 99 ? 8.652 -12.175 0.672 1.00 80.62 99 LYS A O 1
ATOM 737 N N . GLN A 1 100 ? 6.861 -11.042 1.397 1.00 81.44 100 GLN A N 1
ATOM 738 C CA . GLN A 1 100 ? 7.498 -9.728 1.359 1.00 81.44 100 GLN A CA 1
ATOM 739 C C . GLN A 1 100 ? 8.491 -9.545 2.524 1.00 81.44 100 GLN A C 1
ATOM 741 O O . GLN A 1 100 ? 8.158 -9.869 3.670 1.00 81.44 100 GLN A O 1
ATOM 746 N N . PRO A 1 101 ? 9.690 -8.979 2.283 1.00 85.62 101 PRO A N 1
ATOM 747 C CA . PRO A 1 101 ? 10.611 -8.627 3.357 1.00 85.62 101 PRO A CA 1
ATOM 748 C C . PRO A 1 101 ? 10.012 -7.600 4.331 1.00 85.62 101 PRO A C 1
ATOM 750 O O . PRO A 1 101 ? 9.319 -6.661 3.929 1.00 85.62 101 PRO A O 1
ATOM 753 N N . ILE A 1 102 ? 10.326 -7.743 5.620 1.00 82.62 102 ILE A N 1
ATOM 754 C CA . ILE A 1 102 ? 9.833 -6.857 6.686 1.00 82.62 102 ILE A CA 1
ATOM 755 C C . ILE A 1 102 ? 10.207 -5.398 6.387 1.00 82.62 102 ILE A C 1
ATOM 757 O O . ILE A 1 102 ? 11.333 -5.107 5.984 1.00 82.62 102 ILE A O 1
ATOM 761 N N . ASN A 1 103 ? 9.274 -4.473 6.631 1.00 86.88 103 ASN A N 1
ATOM 762 C CA . ASN A 1 103 ? 9.472 -3.025 6.485 1.00 86.88 103 ASN A CA 1
ATOM 763 C C . ASN A 1 103 ? 9.884 -2.582 5.070 1.00 86.88 103 ASN A C 1
ATOM 765 O O . ASN A 1 103 ? 10.572 -1.572 4.894 1.00 86.88 103 ASN A O 1
ATOM 769 N N . THR A 1 104 ? 9.460 -3.329 4.053 1.00 87.12 104 THR A N 1
ATOM 770 C CA . THR A 1 104 ? 9.661 -2.964 2.649 1.00 87.12 104 THR A CA 1
ATOM 771 C C . THR A 1 104 ? 8.339 -2.718 1.938 1.00 87.12 104 THR A C 1
ATOM 773 O O . THR A 1 104 ? 7.279 -2.987 2.495 1.00 87.12 104 THR A O 1
ATOM 776 N N . TYR A 1 105 ? 8.406 -2.200 0.716 1.00 87.06 105 TYR A N 1
ATOM 777 C CA . TYR A 1 105 ? 7.327 -2.175 -0.269 1.00 87.06 105 TYR A CA 1
ATOM 778 C C . TYR A 1 105 ? 7.873 -2.644 -1.619 1.00 87.06 105 TYR A C 1
ATOM 780 O O . TYR A 1 105 ? 9.085 -2.560 -1.867 1.00 87.06 105 TYR A O 1
ATOM 788 N N . ARG A 1 106 ? 7.001 -3.152 -2.491 1.00 86.94 106 ARG A N 1
ATOM 789 C CA . ARG A 1 106 ? 7.394 -3.532 -3.853 1.00 86.94 106 ARG A CA 1
ATOM 790 C C . ARG A 1 106 ? 7.516 -2.264 -4.700 1.00 86.94 106 ARG A C 1
ATOM 792 O O . ARG A 1 106 ? 6.576 -1.487 -4.762 1.00 86.94 106 ARG A O 1
ATOM 799 N N . ASN A 1 107 ? 8.665 -2.051 -5.329 1.00 84.88 107 ASN A N 1
ATOM 800 C CA . ASN A 1 107 ? 8.972 -0.924 -6.208 1.00 84.88 107 ASN A CA 1
ATOM 801 C C . ASN A 1 107 ? 9.382 -1.473 -7.581 1.00 84.88 107 ASN A C 1
ATOM 803 O O . ASN A 1 107 ? 10.542 -1.851 -7.794 1.00 84.88 107 ASN A O 1
ATOM 807 N N . GLY A 1 108 ? 8.406 -1.604 -8.477 1.00 82.50 108 GLY A N 1
ATOM 808 C CA . GLY A 1 108 ? 8.543 -2.301 -9.750 1.00 82.50 108 GLY A CA 1
ATOM 809 C C . GLY A 1 108 ? 9.089 -3.715 -9.546 1.00 82.50 108 GLY A C 1
ATOM 810 O O . GLY A 1 108 ? 8.443 -4.569 -8.940 1.00 82.50 108 GLY A O 1
ATOM 811 N N . ARG A 1 109 ? 10.320 -3.952 -10.015 1.00 82.75 109 ARG A N 1
ATOM 812 C CA . ARG A 1 109 ? 10.985 -5.268 -9.973 1.00 82.75 109 ARG A CA 1
ATOM 813 C C . ARG A 1 109 ? 11.755 -5.567 -8.677 1.00 82.75 109 ARG A C 1
ATOM 815 O O . ARG A 1 109 ? 12.260 -6.678 -8.521 1.00 82.75 109 ARG A O 1
ATOM 822 N N . LYS A 1 110 ? 11.862 -4.617 -7.742 1.00 88.19 110 LYS A N 1
ATOM 823 C CA . LYS A 1 110 ? 12.642 -4.768 -6.496 1.00 88.19 110 LYS A CA 1
ATOM 824 C C . LYS A 1 110 ? 11.815 -4.457 -5.254 1.00 88.19 110 LYS A C 1
ATOM 826 O O . LYS A 1 110 ? 10.760 -3.845 -5.341 1.00 88.19 110 LYS A O 1
ATOM 831 N N . TYR A 1 111 ? 12.321 -4.827 -4.082 1.00 88.06 111 TYR A N 1
ATOM 832 C CA . TYR A 1 111 ? 11.798 -4.336 -2.807 1.00 88.06 111 TYR A CA 1
ATOM 833 C C . TYR A 1 111 ? 12.611 -3.128 -2.338 1.00 88.06 111 TYR A C 1
ATOM 835 O O . TYR A 1 111 ? 13.828 -3.075 -2.513 1.00 88.06 111 TYR A O 1
ATOM 843 N N . SER A 1 112 ? 11.939 -2.128 -1.777 1.00 88.94 112 SER A N 1
ATOM 844 C CA . SER A 1 112 ? 12.556 -0.910 -1.243 1.00 88.94 112 SER A CA 1
ATOM 845 C C . SER A 1 112 ? 12.137 -0.695 0.207 1.00 88.94 112 SER A C 1
ATOM 847 O O . SER A 1 112 ? 11.040 -1.080 0.599 1.00 88.94 112 SER A O 1
ATOM 849 N N . LYS A 1 113 ? 13.019 -0.111 1.025 1.00 90.38 113 LYS A N 1
ATOM 850 C CA . LYS A 1 113 ? 12.738 0.129 2.448 1.00 90.38 113 LYS A CA 1
ATOM 851 C C . LYS A 1 113 ? 11.695 1.228 2.617 1.00 90.38 113 LYS A C 1
ATOM 853 O O . LYS A 1 113 ? 11.765 2.267 1.960 1.00 90.38 113 LYS A O 1
ATOM 858 N N . LEU A 1 114 ? 10.762 1.002 3.532 1.00 87.94 114 LEU A N 1
ATOM 859 C CA . LEU A 1 114 ? 9.827 2.022 3.986 1.00 87.94 114 LEU A CA 1
ATOM 860 C C . LEU A 1 114 ? 10.537 3.022 4.901 1.00 87.94 114 LEU A C 1
ATOM 862 O O . LEU A 1 114 ? 11.455 2.673 5.643 1.00 87.94 114 LEU A O 1
ATOM 866 N N . TRP A 1 115 ? 10.099 4.276 4.851 1.00 87.31 115 TRP A N 1
ATOM 867 C CA . TRP A 1 115 ? 10.596 5.313 5.751 1.00 87.31 115 TRP A CA 1
ATOM 868 C C . TRP A 1 115 ? 10.029 5.125 7.160 1.00 87.31 115 TRP A C 1
ATOM 870 O O . TRP A 1 115 ? 8.890 4.686 7.326 1.00 87.31 115 TRP A O 1
ATOM 880 N N . SER A 1 116 ? 10.794 5.515 8.183 1.00 87.19 116 SER A N 1
ATOM 881 C CA . SER A 1 116 ? 10.393 5.400 9.595 1.00 87.19 116 SER A CA 1
ATOM 882 C C . SER A 1 116 ? 9.062 6.095 9.892 1.00 87.19 116 SER A C 1
ATOM 884 O O . SER A 1 116 ? 8.243 5.565 10.637 1.00 87.19 116 SER A O 1
ATOM 886 N N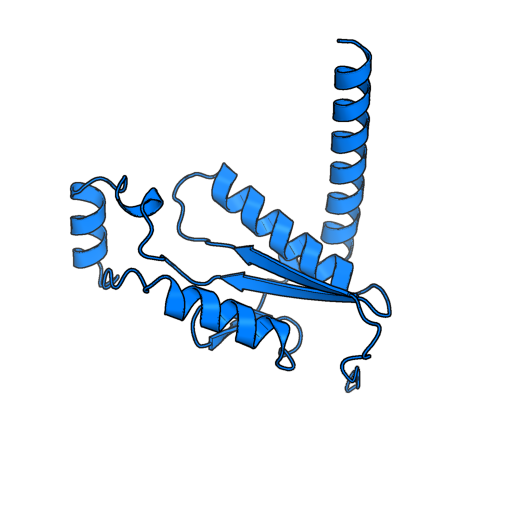 . PHE A 1 117 ? 8.803 7.233 9.240 1.00 86.75 117 PHE A N 1
ATOM 887 C CA . PHE A 1 117 ? 7.528 7.946 9.321 1.00 86.75 117 PHE A CA 1
ATOM 888 C C . PHE A 1 117 ? 6.328 7.068 8.926 1.00 86.75 117 PHE A C 1
ATOM 890 O O . PHE A 1 117 ? 5.285 7.125 9.575 1.00 86.75 117 PHE A O 1
ATOM 897 N N . VAL A 1 118 ? 6.485 6.235 7.892 1.00 86.19 118 VAL A N 1
ATOM 898 C CA . VAL A 1 118 ? 5.436 5.329 7.399 1.00 86.19 118 VAL A CA 1
ATOM 899 C C . VAL A 1 118 ? 5.258 4.128 8.328 1.00 86.19 118 VAL A C 1
ATOM 901 O O . VAL A 1 118 ? 4.146 3.646 8.522 1.00 86.19 118 VAL A O 1
ATOM 904 N N . LEU A 1 119 ? 6.354 3.671 8.935 1.00 87.62 119 LEU A N 1
ATOM 905 C CA . LEU A 1 119 ? 6.376 2.544 9.869 1.00 87.62 119 LEU A CA 1
ATOM 906 C C . LEU A 1 119 ? 5.899 2.908 11.284 1.00 87.62 119 LEU A C 1
ATOM 908 O O . LEU A 1 119 ? 5.679 2.010 12.099 1.00 87.62 119 LEU A O 1
ATOM 912 N N . SER A 1 120 ? 5.739 4.196 11.594 1.00 91.38 120 SER A N 1
ATOM 913 C CA . SER A 1 120 ? 5.319 4.676 12.913 1.00 91.38 120 SER A CA 1
ATOM 914 C C . SER A 1 120 ? 3.958 4.102 13.317 1.00 91.38 120 SER A C 1
ATOM 916 O O . SER A 1 120 ? 2.976 4.173 12.573 1.00 91.38 120 SER A O 1
ATOM 918 N N . ALA A 1 121 ? 3.886 3.523 14.519 1.00 90.06 121 ALA A N 1
ATOM 919 C CA . ALA A 1 121 ? 2.631 3.008 15.060 1.00 90.06 121 ALA A CA 1
ATOM 920 C C . ALA A 1 121 ? 1.629 4.111 15.356 1.00 90.06 121 ALA A C 1
ATOM 922 O O . ALA A 1 121 ? 0.476 4.023 14.933 1.00 90.06 121 ALA A O 1
ATOM 923 N N . GLN A 1 122 ? 2.113 5.184 15.974 1.00 92.06 122 GLN A N 1
ATOM 924 C CA . GLN A 1 122 ? 1.300 6.343 16.289 1.00 92.06 122 GLN A CA 1
ATOM 925 C C . GLN A 1 122 ? 0.695 6.964 15.029 1.00 92.06 122 GLN A C 1
ATOM 927 O O . GLN A 1 122 ? -0.496 7.256 15.004 1.00 92.06 122 GLN A O 1
ATOM 932 N N . ASN A 1 123 ? 1.480 7.100 13.956 1.00 90.12 123 ASN A N 1
ATOM 933 C CA . ASN A 1 123 ? 0.979 7.704 12.723 1.00 90.12 123 ASN A CA 1
ATOM 934 C C . ASN A 1 123 ? -0.117 6.848 12.067 1.00 90.12 123 ASN A C 1
ATOM 936 O O . ASN A 1 123 ? -1.063 7.398 11.511 1.00 90.12 123 ASN A O 1
ATOM 940 N N . GLY A 1 124 ? -0.012 5.516 12.150 1.00 89.50 124 GLY A N 1
ATOM 941 C CA . GLY A 1 124 ? -1.066 4.603 11.695 1.00 89.50 124 GLY A CA 1
ATOM 942 C C . GLY A 1 124 ? -2.363 4.759 12.495 1.00 89.50 124 GLY A C 1
ATOM 943 O O . GLY A 1 124 ? -3.434 4.873 11.906 1.00 89.50 124 GLY A O 1
ATOM 944 N N . ILE A 1 125 ? -2.256 4.854 13.824 1.00 92.69 125 ILE A N 1
ATOM 945 C CA . ILE A 1 125 ? -3.400 5.060 14.728 1.00 92.69 125 ILE A CA 1
ATOM 946 C C . ILE A 1 125 ? -4.091 6.402 14.455 1.00 92.69 125 ILE A C 1
ATOM 948 O O . ILE A 1 125 ? -5.316 6.459 14.352 1.00 92.69 125 ILE A O 1
ATOM 952 N N . GLU A 1 126 ? -3.327 7.487 14.324 1.00 93.56 126 GLU A N 1
ATOM 953 C CA . GLU A 1 126 ? -3.896 8.811 14.048 1.00 93.56 126 GLU A CA 1
ATOM 954 C C . GLU A 1 126 ? -4.537 8.879 12.657 1.00 93.56 126 GLU A C 1
ATOM 956 O O . GLU A 1 126 ? -5.614 9.459 12.502 1.00 93.56 126 GLU A O 1
ATOM 961 N N . LEU A 1 127 ? -3.943 8.215 11.658 1.00 91.62 127 LEU A N 1
ATOM 962 C CA . LEU A 1 127 ? -4.547 8.091 10.333 1.00 91.62 127 LEU A CA 1
ATOM 963 C C . LEU A 1 127 ? -5.877 7.327 10.384 1.00 91.62 127 LEU A C 1
ATOM 965 O O . LEU A 1 127 ? -6.840 7.736 9.736 1.00 91.62 127 LEU A O 1
ATOM 969 N N . GLU A 1 128 ? -5.954 6.244 11.156 1.00 92.12 128 GLU A N 1
ATOM 970 C CA . GLU A 1 128 ? -7.182 5.464 11.326 1.00 92.12 128 GLU A CA 1
ATOM 971 C C . GLU A 1 128 ? -8.284 6.289 12.011 1.00 92.12 128 GLU A C 1
ATOM 973 O O . GLU A 1 128 ? -9.421 6.323 11.532 1.00 92.12 128 GLU A O 1
ATOM 978 N N . LYS A 1 129 ? -7.948 7.010 13.090 1.00 93.31 129 LYS A N 1
ATOM 979 C CA . LYS A 1 129 ? -8.879 7.917 13.786 1.00 93.31 129 LYS A CA 1
ATOM 980 C C . LYS A 1 129 ? -9.410 9.006 12.857 1.00 93.31 129 LYS A C 1
ATOM 982 O O . LYS A 1 129 ? -10.613 9.259 12.839 1.00 93.31 129 LYS A O 1
ATOM 987 N N . LEU A 1 130 ? -8.524 9.646 12.093 1.00 92.31 130 LEU A N 1
ATOM 988 C CA . LEU A 1 130 ? -8.911 10.678 11.134 1.00 92.31 130 LEU A CA 1
ATOM 989 C C . LEU A 1 130 ? -9.819 10.096 10.045 1.00 92.31 130 LEU A C 1
ATOM 991 O O . LEU A 1 130 ? -10.854 10.682 9.738 1.00 92.31 130 LEU A O 1
ATOM 995 N N . SER A 1 131 ? -9.469 8.922 9.515 1.00 91.19 131 SER A N 1
ATOM 996 C CA . SER A 1 131 ? -10.249 8.239 8.477 1.00 91.19 131 SER A CA 1
ATOM 997 C C . SER A 1 131 ? -11.660 7.894 8.960 1.00 91.19 131 SER A C 1
ATOM 999 O O . SER A 1 131 ? -12.619 8.132 8.230 1.00 91.19 131 SER A O 1
ATOM 1001 N N . ARG A 1 132 ? -11.812 7.410 10.203 1.00 92.06 132 ARG A N 1
ATOM 1002 C CA . ARG A 1 132 ? -13.131 7.164 10.814 1.00 92.06 132 ARG A CA 1
ATOM 1003 C C . ARG A 1 132 ? -13.979 8.430 10.893 1.00 92.06 132 ARG A C 1
ATOM 1005 O O . ARG A 1 132 ? -15.082 8.435 10.359 1.00 92.06 132 ARG A O 1
ATOM 1012 N N . LYS A 1 133 ? -13.428 9.521 11.435 1.00 93.00 133 LYS A N 1
ATOM 1013 C CA . LYS A 1 133 ? -14.131 10.815 11.512 1.00 93.00 133 LYS A CA 1
ATOM 1014 C C . LYS A 1 133 ? -14.574 11.319 10.137 1.00 93.00 133 LYS A C 1
ATOM 1016 O O . LYS A 1 133 ? -15.662 11.864 9.988 1.00 93.00 133 LYS A O 1
ATOM 1021 N N . MET A 1 134 ? -13.731 11.156 9.116 1.00 90.81 134 MET A N 1
ATOM 1022 C CA . MET A 1 134 ? -14.073 11.565 7.751 1.00 90.81 134 MET A CA 1
ATOM 1023 C C . MET A 1 134 ? -15.219 10.737 7.166 1.00 90.81 134 MET A C 1
ATOM 1025 O O . MET A 1 134 ? -16.095 11.306 6.518 1.00 90.81 134 MET A O 1
ATOM 1029 N N . LEU A 1 135 ? -15.219 9.420 7.393 1.00 90.81 135 LEU A N 1
ATOM 1030 C CA . LEU A 1 135 ? -16.292 8.532 6.945 1.00 90.81 135 LEU A CA 1
ATOM 1031 C C . LEU A 1 135 ? -17.610 8.843 7.658 1.00 90.81 135 LEU A C 1
ATOM 1033 O O . LEU A 1 135 ? -18.629 8.980 6.991 1.00 90.81 135 LEU A O 1
ATOM 1037 N N . GLU A 1 136 ? -17.583 9.015 8.980 1.00 92.12 136 GLU A N 1
ATOM 1038 C CA . GLU A 1 136 ? -18.749 9.411 9.784 1.00 92.12 136 GLU A CA 1
ATOM 1039 C C . GLU A 1 136 ? -19.376 10.703 9.244 1.00 92.12 136 GLU A C 1
ATOM 1041 O O . GLU A 1 136 ? -20.546 10.709 8.862 1.00 92.12 136 GLU A O 1
ATOM 1046 N N . ASN A 1 137 ? -18.567 11.752 9.068 1.00 90.12 137 ASN A N 1
ATOM 1047 C CA . ASN A 1 137 ? -19.019 13.028 8.509 1.00 90.12 137 ASN A CA 1
ATOM 1048 C C . ASN A 1 137 ? -19.587 12.894 7.084 1.00 90.12 137 ASN A C 1
ATOM 1050 O O . ASN A 1 137 ? -20.518 13.609 6.708 1.00 90.12 137 ASN A O 1
ATOM 1054 N N . ALA A 1 138 ? -19.005 12.024 6.253 1.00 87.44 138 ALA A N 1
ATOM 1055 C CA . ALA A 1 138 ? -19.486 11.793 4.893 1.00 87.44 138 ALA 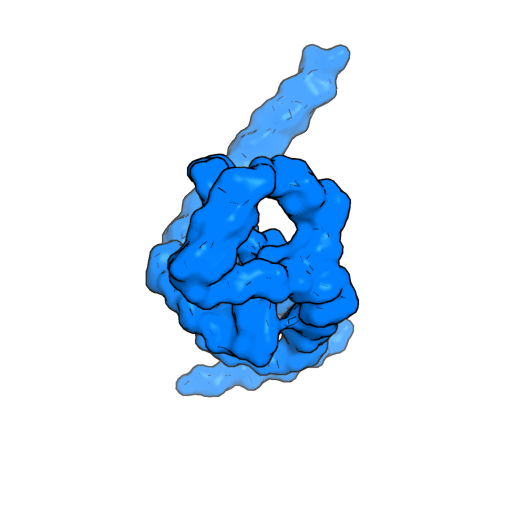A CA 1
ATOM 1056 C C . ALA A 1 138 ? -20.845 11.077 4.891 1.00 87.44 138 ALA A C 1
ATOM 1058 O O . ALA A 1 138 ? -21.736 11.462 4.132 1.00 87.44 138 ALA A O 1
ATOM 1059 N N . PHE A 1 139 ? -21.026 10.082 5.765 1.00 85.75 139 PHE A N 1
ATOM 1060 C CA . PHE A 1 139 ? -22.300 9.383 5.923 1.00 85.75 139 PHE A CA 1
ATOM 1061 C C . PHE A 1 139 ? -23.394 10.292 6.482 1.00 85.75 139 PHE A C 1
ATOM 1063 O O . PHE A 1 139 ? -24.522 10.231 5.999 1.00 85.75 139 PHE A O 1
ATOM 1070 N N . GLU A 1 140 ? -23.082 11.155 7.449 1.00 85.06 140 GLU A N 1
ATOM 1071 C CA . GLU A 1 140 ? -24.038 12.141 7.968 1.00 85.06 140 GLU A CA 1
ATOM 1072 C C . GLU A 1 140 ? -24.514 13.100 6.877 1.00 85.06 140 GLU A C 1
ATOM 1074 O O . GLU A 1 140 ? -25.715 13.303 6.713 1.00 85.06 140 GLU A O 1
ATOM 1079 N N . LYS A 1 141 ? -23.593 13.633 6.065 1.00 81.25 141 LYS A N 1
ATOM 1080 C CA . LYS A 1 141 ? -23.955 14.485 4.923 1.00 81.25 141 LYS A CA 1
ATOM 1081 C C . LYS A 1 141 ? -24.821 13.755 3.902 1.00 81.25 141 LYS A C 1
ATOM 1083 O O . LYS A 1 141 ? -25.762 14.348 3.396 1.00 81.25 141 LYS A O 1
ATOM 1088 N N . GLY A 1 142 ? -24.523 12.487 3.620 1.00 76.62 142 GLY A N 1
ATOM 1089 C CA . GLY A 1 142 ? -25.298 11.674 2.682 1.00 76.62 142 GLY A CA 1
ATOM 1090 C C . GLY A 1 142 ? -26.711 11.325 3.161 1.00 76.62 142 GLY A C 1
ATOM 1091 O O . GLY A 1 142 ? -27.573 11.097 2.326 1.00 76.62 142 GLY A O 1
ATOM 1092 N N . ARG A 1 143 ? -26.960 11.288 4.478 1.00 76.25 143 ARG A N 1
ATOM 1093 C CA . ARG A 1 143 ? -28.303 11.068 5.054 1.00 76.25 143 ARG A CA 1
ATOM 1094 C C . ARG A 1 143 ? -29.156 12.338 5.125 1.00 76.25 143 ARG A C 1
ATOM 1096 O O . ARG A 1 143 ? -30.363 12.232 5.297 1.00 76.25 143 ARG A O 1
ATOM 1103 N N . ASN A 1 144 ? -28.524 13.507 5.039 1.00 68.19 144 ASN A N 1
ATOM 1104 C CA . ASN A 1 144 ? -29.175 14.819 5.085 1.00 68.19 144 ASN A CA 1
ATOM 1105 C C . ASN A 1 144 ? -29.428 15.409 3.679 1.00 68.19 144 ASN A C 1
ATOM 1107 O O . ASN A 1 144 ? -29.745 16.594 3.569 1.00 68.19 144 ASN A O 1
ATOM 1111 N N . LEU A 1 145 ? -29.243 14.604 2.627 1.00 54.94 145 LEU A N 1
ATOM 1112 C CA . LEU A 1 145 ? -29.569 14.890 1.225 1.00 54.94 145 LEU A CA 1
ATOM 1113 C C . LEU A 1 145 ? -30.785 14.060 0.809 1.00 54.94 145 LEU A C 1
ATOM 1115 O O . LEU A 1 145 ? -31.577 14.583 -0.003 1.00 54.94 145 LEU A O 1
#

Sequence (145 aa):
MLLDNGVSPNGVTIVTLTSILSSKQDHFRSKLAITMLACHLNRIKGVRAVSVDPGAVNTSMTETIAPRVRKLLRKIGIKSSLINADEAAEAVVIAANEKQPINTYRNGRKYSKLWSFVLSAQNGIELEKLSRKMLENAFEKGRNL